Protein AF-A0A2I1RGC9-F1 (afdb_monomer)

Structure (mmCIF, N/CA/C/O backbone):
data_AF-A0A2I1RGC9-F1
#
_entry.id   AF-A0A2I1RGC9-F1
#
loop_
_atom_site.group_PDB
_atom_site.id
_atom_site.type_symbol
_atom_site.label_atom_id
_atom_site.label_alt_id
_atom_site.label_comp_id
_atom_site.label_asym_id
_atom_site.label_entity_id
_atom_site.label_seq_id
_atom_site.pdbx_PDB_ins_code
_atom_site.Cartn_x
_atom_site.Cartn_y
_atom_site.Cartn_z
_atom_site.occupancy
_atom_site.B_iso_or_equiv
_atom_site.auth_seq_id
_atom_site.auth_comp_id
_atom_site.auth_asym_id
_atom_site.auth_atom_id
_atom_site.pdbx_PDB_model_num
ATOM 1 N N . MET A 1 1 ? 9.771 24.556 -34.863 1.00 38.94 1 MET A N 1
ATOM 2 C CA . MET A 1 1 ? 9.357 24.639 -33.447 1.00 38.94 1 MET A CA 1
ATOM 3 C C . MET A 1 1 ? 10.629 24.680 -32.608 1.00 38.94 1 MET A C 1
ATOM 5 O O . MET A 1 1 ? 11.381 23.718 -32.659 1.00 38.94 1 MET A O 1
ATOM 9 N N . LYS A 1 2 ? 10.958 25.813 -31.969 1.00 32.84 2 LYS A N 1
ATOM 10 C CA . LYS A 1 2 ? 12.115 25.901 -31.059 1.00 32.84 2 LYS A CA 1
ATOM 11 C C . LYS A 1 2 ? 11.656 25.396 -29.694 1.00 32.84 2 LYS A C 1
ATOM 13 O O . LYS A 1 2 ? 10.818 26.039 -29.073 1.00 32.84 2 LYS A O 1
ATOM 18 N N . VAL A 1 3 ? 12.161 24.243 -29.271 1.00 51.31 3 VAL A N 1
ATOM 19 C CA . VAL A 1 3 ? 12.000 23.778 -27.891 1.00 51.31 3 VAL A CA 1
ATOM 20 C C . VAL A 1 3 ? 12.997 24.578 -27.059 1.00 51.31 3 VAL A C 1
ATOM 22 O O . VAL A 1 3 ? 14.202 24.452 -27.255 1.00 51.31 3 VAL A O 1
ATOM 25 N N . VAL A 1 4 ? 12.495 25.473 -26.212 1.00 55.19 4 VAL A N 1
ATOM 26 C CA . VAL A 1 4 ? 13.313 26.169 -25.216 1.00 55.19 4 VAL A CA 1
ATOM 27 C C . VAL A 1 4 ? 13.330 25.269 -23.988 1.00 55.19 4 VAL A C 1
ATOM 29 O O . VAL A 1 4 ? 12.310 25.124 -23.320 1.00 55.19 4 VAL A O 1
ATOM 32 N N . ILE A 1 5 ? 14.460 24.613 -23.740 1.00 65.12 5 ILE A N 1
ATOM 33 C CA . ILE A 1 5 ? 14.703 23.901 -22.485 1.00 65.12 5 ILE A CA 1
ATOM 34 C C . ILE A 1 5 ? 15.125 24.974 -21.484 1.00 65.12 5 ILE A C 1
ATOM 36 O O . ILE A 1 5 ? 16.018 25.763 -21.780 1.00 65.12 5 ILE A O 1
ATOM 40 N N . SER A 1 6 ? 14.426 25.081 -20.355 1.00 78.25 6 SER A N 1
ATOM 41 C CA . SER A 1 6 ? 14.826 26.017 -19.307 1.00 78.25 6 SER A CA 1
ATOM 42 C C . SER A 1 6 ? 16.084 25.503 -18.605 1.00 78.25 6 SER A C 1
ATOM 44 O O . SER A 1 6 ? 16.235 24.294 -18.424 1.00 78.25 6 SER A O 1
ATOM 46 N N . ASP A 1 7 ? 16.947 26.412 -18.150 1.00 78.50 7 ASP A N 1
ATOM 47 C CA . ASP A 1 7 ? 18.198 26.070 -17.451 1.00 78.50 7 ASP A CA 1
ATOM 48 C C . ASP A 1 7 ? 17.965 25.116 -16.258 1.00 78.50 7 ASP A C 1
ATOM 50 O O . ASP A 1 7 ? 18.783 24.249 -15.953 1.00 78.50 7 ASP A O 1
ATOM 54 N N . GLY A 1 8 ? 16.801 25.218 -15.604 1.00 80.62 8 GLY A N 1
ATOM 55 C CA . GLY A 1 8 ? 16.402 24.318 -14.518 1.00 80.62 8 GLY A CA 1
ATOM 56 C C . GLY A 1 8 ? 16.089 22.884 -14.965 1.00 80.62 8 GLY A C 1
ATOM 57 O O . GLY A 1 8 ? 16.377 21.942 -14.228 1.00 80.62 8 GLY A O 1
ATOM 58 N N . ILE A 1 9 ? 15.533 22.695 -16.167 1.00 84.12 9 ILE A N 1
ATOM 59 C CA . ILE A 1 9 ? 15.276 21.359 -16.732 1.00 84.12 9 ILE A CA 1
ATOM 60 C C . ILE A 1 9 ? 16.594 20.701 -17.137 1.00 84.12 9 ILE A C 1
ATOM 62 O O . ILE A 1 9 ? 16.771 19.507 -16.903 1.00 84.12 9 ILE A O 1
ATOM 66 N N . GLU A 1 10 ? 17.535 21.467 -17.693 1.00 86.44 10 GLU A N 1
ATOM 67 C CA . GLU A 1 10 ? 18.863 20.950 -18.032 1.00 86.44 10 GLU A CA 1
ATOM 68 C C . GLU A 1 10 ? 19.612 20.478 -16.780 1.00 86.44 10 GLU A C 1
ATOM 70 O O . GLU A 1 10 ? 20.149 19.370 -16.765 1.00 86.44 10 GLU A O 1
ATOM 75 N N . TYR A 1 11 ? 19.561 21.251 -15.690 1.00 88.50 11 TYR A N 1
ATOM 76 C CA . TYR A 1 11 ? 20.141 20.833 -14.413 1.00 88.50 11 TYR A CA 1
ATOM 77 C C . TYR A 1 11 ? 19.521 19.532 -13.886 1.00 88.50 11 TYR A C 1
ATOM 79 O O . TYR A 1 11 ? 20.246 18.609 -13.517 1.00 88.50 11 TYR A O 1
ATOM 87 N N . ALA A 1 12 ? 18.188 19.425 -13.885 1.00 88.31 12 ALA A N 1
ATOM 88 C CA . ALA A 1 12 ? 17.502 18.206 -13.460 1.00 88.31 12 ALA A CA 1
ATOM 89 C C . ALA A 1 12 ? 17.874 17.004 -14.346 1.00 88.31 12 ALA A C 1
ATOM 91 O O . ALA A 1 12 ? 18.121 15.914 -13.831 1.00 88.31 12 ALA A O 1
ATOM 92 N N . TYR A 1 13 ? 17.971 17.205 -15.663 1.00 90.12 13 TYR A N 1
ATOM 93 C CA . TYR A 1 13 ? 18.360 16.160 -16.606 1.00 90.12 13 TYR A CA 1
ATOM 94 C C . TYR A 1 13 ? 19.783 15.653 -16.360 1.00 90.12 13 TYR A C 1
ATOM 96 O O . TYR A 1 13 ? 20.006 14.445 -16.292 1.00 90.12 13 TYR A O 1
ATOM 104 N N . LEU A 1 14 ? 20.738 16.567 -16.175 1.00 91.31 14 LEU A N 1
ATOM 105 C CA . LEU A 1 14 ? 22.131 16.222 -15.886 1.00 91.31 14 LEU A CA 1
ATOM 106 C C . LEU A 1 14 ? 22.297 15.572 -14.507 1.00 91.31 14 LEU A C 1
ATOM 108 O O . LEU A 1 14 ? 23.147 14.700 -14.347 1.00 91.31 14 LEU A O 1
ATOM 112 N N . TYR A 1 15 ? 21.489 15.978 -13.525 1.00 93.06 15 TYR A N 1
ATOM 113 C CA . TYR A 1 15 ? 21.541 15.440 -12.168 1.00 93.06 15 TYR A CA 1
ATOM 114 C C . TYR A 1 15 ? 20.956 14.026 -12.070 1.00 93.06 15 TYR A C 1
ATOM 116 O O . TYR A 1 15 ? 21.609 13.124 -11.548 1.00 93.06 15 TYR A O 1
ATOM 124 N N . PHE A 1 16 ? 19.733 13.821 -12.568 1.00 94.00 16 PHE A N 1
ATOM 125 C CA . PHE A 1 16 ? 19.041 12.532 -12.466 1.00 94.00 16 PHE A CA 1
ATOM 126 C C . PHE A 1 16 ? 19.432 11.538 -13.572 1.00 94.00 16 PHE A C 1
ATOM 128 O O . PHE A 1 16 ? 19.304 10.328 -13.384 1.00 94.00 16 PHE A O 1
ATOM 135 N N . GLY A 1 17 ? 19.934 12.035 -14.705 1.00 93.75 17 GLY A N 1
ATOM 136 C CA . GLY A 1 17 ? 20.400 11.234 -15.833 1.00 93.75 17 GLY A CA 1
ATOM 137 C C . GLY A 1 17 ? 19.293 10.775 -16.788 1.00 93.75 17 GLY A C 1
ATOM 138 O O . GLY A 1 17 ? 18.130 10.622 -16.423 1.00 93.75 17 GLY A O 1
ATOM 139 N N . GLU A 1 18 ? 19.681 10.503 -18.038 1.00 92.94 18 GLU A N 1
ATOM 140 C CA . GLU A 1 18 ? 18.777 10.187 -19.157 1.00 92.94 18 GLU A CA 1
ATOM 141 C C . GLU A 1 18 ? 17.848 8.993 -18.897 1.00 92.94 18 GLU A C 1
ATOM 143 O O . GLU A 1 18 ? 16.675 9.020 -19.271 1.00 92.94 18 GLU A O 1
ATOM 148 N N . THR A 1 19 ? 18.359 7.942 -18.250 1.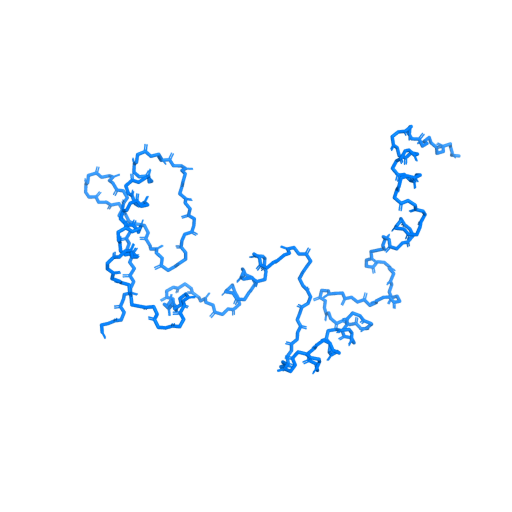00 94.81 19 THR A N 1
ATOM 149 C CA . THR A 1 19 ? 17.613 6.696 -18.033 1.00 94.81 19 THR A CA 1
ATOM 150 C C . THR A 1 19 ? 16.339 6.918 -17.222 1.00 94.81 19 THR A C 1
ATOM 152 O O . THR A 1 19 ? 15.323 6.308 -17.546 1.00 94.81 19 THR A O 1
ATOM 155 N N . LEU A 1 20 ? 16.363 7.803 -16.216 1.00 93.44 20 LEU A N 1
ATOM 156 C CA . LEU A 1 20 ? 15.181 8.091 -15.400 1.00 93.44 20 LEU A CA 1
ATOM 157 C C . LEU A 1 20 ? 14.057 8.678 -16.261 1.00 93.44 20 LEU A C 1
ATOM 159 O O . LEU A 1 20 ? 12.940 8.177 -16.242 1.00 93.44 20 LEU A O 1
ATOM 163 N N . PHE A 1 21 ? 14.375 9.691 -17.069 1.00 91.38 21 PHE A N 1
ATOM 164 C CA . PHE A 1 21 ? 13.390 10.359 -17.922 1.00 91.38 21 PHE A CA 1
ATOM 165 C C . PHE A 1 21 ? 12.888 9.462 -19.054 1.00 91.38 21 PHE A C 1
ATOM 167 O O .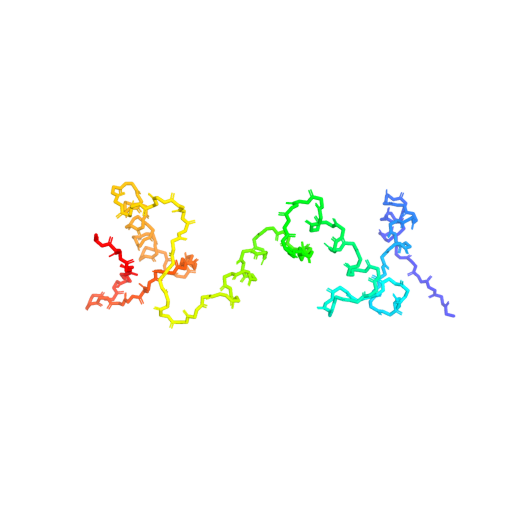 PHE A 1 21 ? 11.737 9.575 -19.458 1.00 91.38 21 PHE A O 1
ATOM 174 N N . ARG A 1 22 ? 13.724 8.551 -19.570 1.00 91.12 22 ARG A N 1
ATOM 175 C CA . ARG A 1 22 ? 13.281 7.558 -20.564 1.00 91.12 22 ARG A CA 1
ATOM 176 C C . ARG A 1 22 ? 12.368 6.483 -19.978 1.00 91.12 22 ARG A C 1
ATOM 178 O O . ARG A 1 22 ? 11.584 5.906 -20.726 1.00 91.12 22 ARG A O 1
ATOM 185 N N . ALA A 1 23 ? 12.518 6.178 -18.692 1.00 92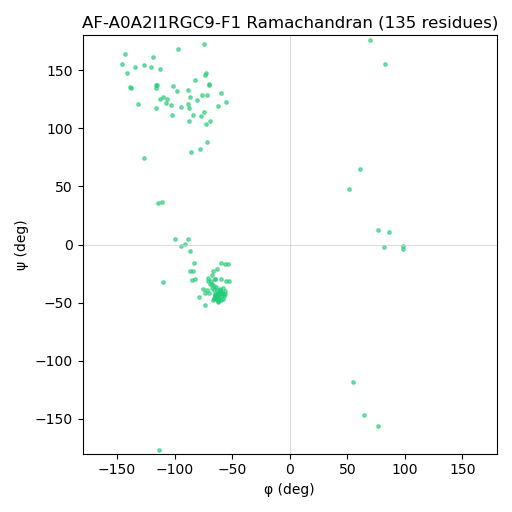.25 23 ALA A N 1
ATOM 186 C CA . ALA A 1 23 ? 11.693 5.204 -17.988 1.00 92.25 23 ALA A CA 1
ATOM 187 C C . ALA A 1 23 ? 10.363 5.796 -17.492 1.00 92.25 23 ALA A C 1
ATOM 189 O O . ALA A 1 23 ? 9.455 5.033 -17.170 1.00 92.25 23 ALA A O 1
ATOM 190 N N . ASP A 1 24 ? 10.239 7.126 -17.450 1.00 92.25 24 ASP A N 1
ATOM 191 C CA . ASP A 1 24 ? 8.996 7.822 -17.117 1.00 92.25 24 ASP A CA 1
ATOM 192 C C . ASP A 1 24 ? 7.989 7.695 -18.270 1.00 92.25 24 ASP A C 1
ATOM 194 O O . ASP A 1 24 ? 7.962 8.480 -19.220 1.00 92.25 24 ASP A O 1
ATOM 198 N N . SER A 1 25 ? 7.209 6.619 -18.214 1.00 89.69 25 SER A N 1
ATOM 199 C CA . SER A 1 25 ? 6.223 6.245 -19.221 1.00 89.69 25 SER A CA 1
ATOM 200 C C . SER A 1 25 ? 4.831 6.170 -18.605 1.00 89.69 25 SER A C 1
ATOM 202 O O . SER A 1 25 ? 4.666 5.899 -17.415 1.00 89.69 25 SER A O 1
ATOM 204 N N . CYS A 1 26 ? 3.810 6.404 -19.425 1.00 90.75 26 CYS A N 1
ATOM 205 C CA . CYS A 1 26 ? 2.412 6.386 -19.008 1.00 90.75 26 CYS A CA 1
ATOM 206 C C . CYS A 1 26 ? 1.641 5.230 -19.658 1.00 90.75 26 CYS A C 1
ATOM 208 O O . CYS A 1 26 ? 2.183 4.440 -20.429 1.00 90.75 26 CYS A O 1
ATOM 210 N N . ASN A 1 27 ? 0.339 5.171 -19.388 1.00 87.50 27 ASN A N 1
ATOM 211 C CA . ASN A 1 27 ? -0.597 4.192 -19.948 1.00 87.50 27 ASN A CA 1
ATOM 212 C C . ASN A 1 27 ? -0.603 4.109 -21.490 1.00 87.50 27 ASN A C 1
ATOM 214 O O . ASN A 1 27 ? -1.106 3.137 -22.044 1.00 87.50 27 ASN A O 1
ATOM 218 N N . ALA A 1 28 ? -0.066 5.111 -22.197 1.00 90.12 28 ALA A N 1
ATOM 219 C CA . ALA A 1 28 ? 0.085 5.060 -23.650 1.00 90.12 28 ALA A CA 1
ATOM 220 C C . ALA A 1 28 ? 1.103 3.999 -24.117 1.00 90.12 28 ALA A C 1
ATOM 222 O O . ALA A 1 28 ? 1.022 3.542 -25.260 1.00 90.12 28 ALA A O 1
ATOM 223 N N . ASP A 1 29 ? 2.044 3.581 -23.264 1.00 90.44 29 ASP A N 1
ATOM 224 C CA . ASP A 1 29 ? 2.961 2.484 -23.575 1.00 90.44 29 ASP A CA 1
ATOM 225 C C . ASP A 1 29 ? 2.346 1.128 -23.218 1.00 90.44 29 ASP A C 1
ATOM 227 O O . ASP A 1 29 ? 2.665 0.495 -22.212 1.00 90.44 29 ASP A O 1
ATOM 231 N N . VAL A 1 30 ? 1.483 0.655 -24.114 1.00 90.62 30 VAL A N 1
ATOM 232 C CA . VAL A 1 30 ? 0.761 -0.621 -23.987 1.00 90.62 30 VAL A CA 1
ATOM 233 C C . VAL A 1 30 ? 1.672 -1.840 -23.809 1.00 90.62 30 VAL A C 1
ATOM 235 O O . VAL A 1 30 ? 1.210 -2.892 -23.373 1.00 90.62 30 VAL A O 1
ATOM 238 N N . ARG A 1 31 ? 2.972 -1.729 -24.122 1.00 91.81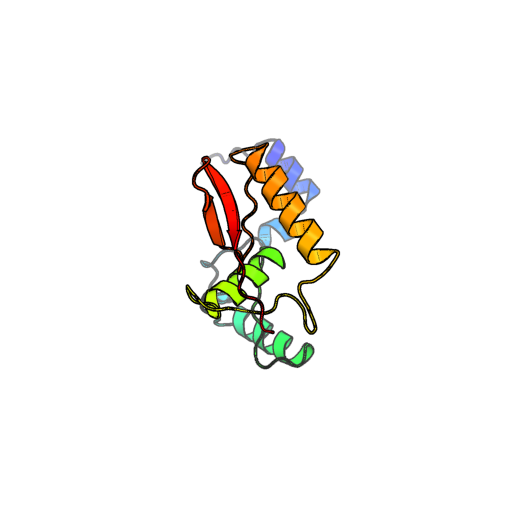 31 ARG A N 1
ATOM 239 C CA . ARG A 1 31 ? 3.933 -2.829 -23.945 1.00 91.81 31 ARG A CA 1
ATOM 240 C C . ARG A 1 31 ? 4.174 -3.146 -22.473 1.00 91.81 31 ARG A C 1
ATOM 242 O O . ARG A 1 31 ? 4.543 -4.275 -22.172 1.00 91.81 31 ARG A O 1
ATOM 249 N N . LEU A 1 32 ? 3.985 -2.173 -21.580 1.00 91.81 32 LEU A N 1
ATOM 250 C CA . LEU A 1 32 ? 4.131 -2.343 -20.131 1.00 91.81 32 LEU A CA 1
ATOM 251 C C . LEU A 1 32 ? 2.842 -2.846 -19.459 1.00 91.81 32 LEU A C 1
ATOM 253 O O . LEU A 1 32 ? 2.864 -3.203 -18.281 1.00 91.81 32 LEU A O 1
ATOM 257 N N . GLY A 1 33 ? 1.748 -2.951 -20.217 1.00 91.81 33 GLY A N 1
ATOM 258 C CA . GLY A 1 33 ? 0.440 -3.343 -19.705 1.00 91.81 33 GLY A CA 1
ATOM 259 C C . GLY A 1 33 ? -0.256 -2.206 -18.960 1.00 91.81 33 GLY A C 1
ATOM 260 O O . GLY A 1 33 ? 0.028 -1.031 -19.190 1.00 91.81 33 GLY A O 1
ATOM 261 N N . ASP A 1 34 ? -1.174 -2.567 -18.066 1.00 92.50 34 ASP A N 1
ATOM 262 C CA . ASP A 1 34 ? -1.976 -1.606 -17.308 1.00 92.50 34 ASP A CA 1
ATOM 263 C C . ASP A 1 34 ? -1.973 -1.961 -15.815 1.00 92.50 34 ASP A C 1
ATOM 265 O O . ASP A 1 34 ? -2.377 -3.052 -15.402 1.00 92.50 34 ASP A O 1
ATOM 269 N N . LEU A 1 35 ? -1.490 -1.024 -14.994 1.00 92.38 35 LEU A N 1
ATOM 270 C CA . LEU A 1 35 ? -1.402 -1.176 -13.541 1.00 92.38 35 LEU A CA 1
ATOM 271 C C . LEU A 1 35 ? -2.770 -1.133 -12.851 1.00 92.38 35 LEU A C 1
ATOM 273 O O . LEU A 1 35 ? -2.924 -1.779 -11.813 1.00 92.38 35 LEU A O 1
ATOM 277 N N . LEU A 1 36 ? -3.733 -0.378 -13.393 1.00 93.94 36 LEU A N 1
ATOM 278 C CA . LEU A 1 36 ? -5.041 -0.135 -12.780 1.00 93.94 36 LEU A CA 1
ATOM 279 C C . LEU A 1 36 ? -5.985 -1.316 -12.973 1.00 93.94 36 LEU A C 1
ATOM 281 O O . LEU A 1 36 ? -6.643 -1.718 -12.019 1.00 93.94 36 LEU A O 1
ATOM 285 N N . ILE A 1 37 ? -6.046 -1.865 -14.188 1.00 94.06 37 ILE A N 1
ATOM 286 C CA . ILE A 1 37 ? -6.893 -3.035 -14.485 1.00 94.06 37 ILE A CA 1
ATOM 287 C C . ILE A 1 37 ? -6.140 -4.365 -14.377 1.00 94.06 37 ILE A C 1
ATOM 289 O O . ILE A 1 37 ? -6.746 -5.422 -14.518 1.00 94.06 37 ILE A O 1
ATOM 293 N N . HIS A 1 38 ? -4.844 -4.308 -14.061 1.00 94.19 38 HIS A N 1
ATOM 294 C CA . HIS A 1 38 ? -3.979 -5.462 -13.830 1.00 94.19 38 HIS A CA 1
ATOM 295 C C . HIS A 1 38 ? -3.870 -6.366 -15.067 1.00 94.19 38 HIS A C 1
ATOM 297 O O . HIS A 1 38 ? -4.260 -7.534 -15.044 1.00 94.19 38 HIS A O 1
ATOM 303 N N . GLU A 1 39 ? -3.279 -5.837 -16.140 1.00 94.38 39 GLU A N 1
ATOM 304 C CA . GLU A 1 39 ? -3.041 -6.573 -17.387 1.00 94.38 39 GLU A CA 1
ATOM 305 C C . GLU A 1 39 ? -1.575 -6.519 -17.838 1.00 94.38 39 GLU A C 1
ATOM 307 O O . GLU A 1 39 ? -0.834 -5.582 -17.531 1.00 94.38 39 GLU A O 1
ATOM 312 N N . GLY A 1 40 ? -1.155 -7.533 -18.600 1.00 94.81 40 GLY A N 1
ATOM 313 C CA . GLY A 1 40 ? 0.185 -7.610 -19.184 1.00 94.81 40 GLY A CA 1
ATOM 314 C C . GLY A 1 40 ? 1.307 -7.726 -18.139 1.00 94.81 40 GLY A C 1
ATOM 315 O O . GLY A 1 40 ? 1.099 -8.322 -17.076 1.00 94.81 40 GLY A O 1
ATOM 316 N N . PRO A 1 41 ? 2.497 -7.156 -18.410 1.00 96.38 41 PRO A N 1
ATOM 317 C CA . PRO A 1 41 ? 3.647 -7.233 -17.504 1.00 96.38 41 PRO A CA 1
ATOM 318 C C . PRO A 1 41 ? 3.375 -6.723 -16.083 1.00 96.38 41 PRO A C 1
ATOM 320 O O . PRO A 1 41 ? 3.936 -7.251 -15.121 1.00 96.38 41 PRO A O 1
ATOM 323 N N . ALA A 1 42 ? 2.487 -5.735 -15.927 1.00 93.00 42 ALA A N 1
ATOM 324 C CA . ALA A 1 42 ? 2.064 -5.239 -14.620 1.00 93.00 42 ALA A CA 1
ATOM 325 C C . ALA A 1 42 ? 1.422 -6.341 -13.754 1.00 93.00 42 ALA A C 1
ATOM 327 O O . ALA A 1 42 ? 1.760 -6.479 -12.574 1.00 93.00 42 ALA A O 1
ATOM 328 N N . PHE A 1 43 ? 0.546 -7.164 -14.340 1.00 95.62 43 PHE A N 1
ATOM 329 C CA . PHE A 1 43 ? -0.075 -8.299 -13.652 1.00 95.62 43 PHE A CA 1
ATOM 330 C C . PHE A 1 43 ? 0.918 -9.424 -13.373 1.00 95.62 43 PHE A C 1
ATOM 332 O O . PHE A 1 43 ? 0.921 -9.991 -12.281 1.00 95.62 43 PHE A O 1
ATOM 339 N N . GLU A 1 44 ? 1.790 -9.740 -14.332 1.00 97.38 44 GLU A N 1
ATOM 340 C CA . GLU A 1 44 ? 2.807 -10.782 -14.155 1.00 97.38 44 GLU A CA 1
ATOM 341 C C . GLU A 1 44 ? 3.740 -10.465 -12.979 1.00 97.38 44 GLU A C 1
ATOM 343 O O . GLU A 1 44 ? 4.044 -11.349 -12.173 1.00 97.38 44 GLU A O 1
ATOM 348 N N . ALA A 1 45 ? 4.131 -9.196 -12.829 1.00 97.12 45 ALA A N 1
ATOM 349 C CA . ALA A 1 45 ? 4.935 -8.735 -11.703 1.00 97.12 45 ALA A CA 1
ATOM 350 C C . ALA A 1 45 ? 4.197 -8.885 -10.360 1.00 97.12 45 ALA A C 1
ATOM 352 O O . ALA A 1 45 ? 4.779 -9.369 -9.386 1.00 97.12 45 ALA A O 1
ATOM 353 N N . GLN A 1 46 ? 2.909 -8.535 -10.307 1.00 97.12 46 GLN A N 1
ATOM 354 C CA . GLN A 1 46 ? 2.066 -8.729 -9.122 1.00 97.12 46 GLN A CA 1
ATOM 355 C C . GLN A 1 46 ? 1.890 -10.215 -8.771 1.00 97.12 46 GLN A C 1
ATOM 357 O O . GLN A 1 46 ? 2.040 -10.603 -7.611 1.00 97.12 46 GLN A O 1
ATOM 362 N N . ALA A 1 47 ? 1.639 -11.069 -9.766 1.00 97.56 47 ALA A N 1
ATOM 363 C CA . ALA A 1 47 ? 1.505 -12.513 -9.587 1.00 97.56 47 ALA A CA 1
ATOM 364 C C . ALA A 1 47 ? 2.824 -13.163 -9.138 1.00 97.56 47 ALA A C 1
ATOM 366 O O . ALA A 1 47 ? 2.822 -14.103 -8.340 1.00 97.56 47 ALA A O 1
ATOM 367 N N . HIS A 1 48 ? 3.962 -12.665 -9.626 1.00 98.12 48 HIS A N 1
ATOM 368 C CA . HIS A 1 48 ? 5.273 -13.081 -9.143 1.00 98.12 48 HIS A CA 1
ATOM 369 C C . HIS A 1 48 ? 5.487 -12.667 -7.682 1.00 98.12 48 HIS A C 1
ATOM 371 O O . HIS A 1 48 ? 5.874 -13.506 -6.869 1.00 98.12 48 HIS A O 1
ATOM 377 N N . ALA A 1 49 ? 5.177 -11.417 -7.326 1.00 97.44 49 ALA A N 1
ATOM 378 C CA . ALA A 1 49 ? 5.278 -10.937 -5.950 1.00 97.44 49 ALA A CA 1
ATOM 379 C C . ALA A 1 49 ? 4.404 -11.762 -4.989 1.00 97.44 49 ALA A C 1
ATOM 381 O O . ALA A 1 49 ? 4.886 -12.166 -3.934 1.00 97.44 49 ALA A O 1
ATOM 382 N N . ALA A 1 50 ? 3.177 -12.110 -5.387 1.00 98.06 50 ALA A N 1
ATOM 383 C CA . ALA A 1 50 ? 2.292 -12.968 -4.598 1.00 98.06 50 ALA A CA 1
ATOM 384 C C . ALA A 1 50 ? 2.937 -14.327 -4.270 1.00 98.06 50 ALA A C 1
ATOM 386 O O . ALA A 1 50 ? 2.904 -14.770 -3.124 1.00 98.06 50 ALA A O 1
ATOM 387 N N . LYS A 1 51 ? 3.620 -14.949 -5.243 1.00 97.88 51 LYS A N 1
ATOM 388 C CA . LYS A 1 51 ? 4.370 -16.198 -5.022 1.00 97.88 51 LYS A CA 1
ATOM 389 C C . LYS A 1 51 ? 5.545 -16.009 -4.062 1.00 97.88 51 LYS A C 1
ATOM 391 O O . LYS A 1 51 ? 5.750 -16.847 -3.192 1.00 97.88 51 LYS A O 1
ATOM 396 N N . VAL A 1 52 ? 6.311 -14.928 -4.216 1.00 98.25 52 VAL A N 1
ATOM 397 C CA . VAL A 1 52 ? 7.486 -14.636 -3.373 1.00 98.25 52 VAL A CA 1
ATOM 398 C C . VAL A 1 52 ? 7.084 -14.385 -1.920 1.00 98.25 52 VAL A C 1
ATOM 400 O O . VAL A 1 52 ? 7.724 -14.904 -1.010 1.00 98.25 52 VAL A O 1
ATOM 403 N N . PHE A 1 53 ? 6.016 -13.619 -1.702 1.00 96.50 53 PHE A N 1
ATOM 404 C CA . PHE A 1 53 ? 5.526 -13.268 -0.367 1.00 96.50 53 PHE A CA 1
ATOM 405 C C . PHE A 1 53 ? 4.525 -14.278 0.208 1.00 96.50 53 PHE A C 1
ATOM 407 O O . PHE A 1 53 ? 4.005 -14.053 1.298 1.00 96.50 53 PHE A O 1
ATOM 414 N N . ASN 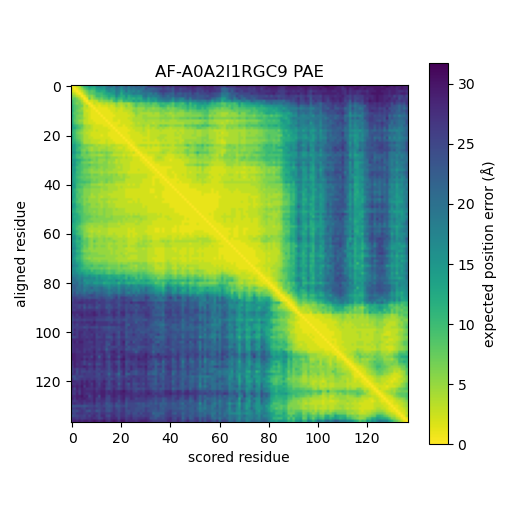A 1 54 ? 4.278 -15.392 -0.491 1.00 97.19 54 ASN A N 1
ATOM 415 C CA . ASN A 1 54 ? 3.326 -16.430 -0.093 1.00 97.19 54 ASN A CA 1
ATOM 416 C C . ASN A 1 54 ? 1.927 -15.863 0.234 1.00 97.19 54 ASN A C 1
ATOM 418 O O . ASN A 1 54 ? 1.339 -16.167 1.272 1.00 97.19 54 ASN A O 1
ATOM 422 N N . ALA A 1 55 ? 1.418 -15.013 -0.655 1.00 96.44 55 ALA A N 1
ATOM 423 C CA . ALA A 1 55 ? 0.085 -14.428 -0.585 1.00 96.44 55 ALA A CA 1
ATOM 424 C C . ALA A 1 55 ? -0.788 -14.949 -1.734 1.00 96.44 55 ALA A C 1
ATOM 426 O O . ALA A 1 55 ? -0.287 -15.220 -2.825 1.00 96.44 55 ALA A O 1
ATOM 427 N N . ASP A 1 56 ? -2.106 -15.020 -1.528 1.00 97.44 56 ASP A N 1
ATOM 428 C CA . ASP A 1 56 ? -3.041 -15.395 -2.599 1.00 97.44 56 ASP A CA 1
ATOM 429 C C . ASP A 1 56 ? -3.048 -14.365 -3.740 1.00 97.44 56 ASP A C 1
ATOM 431 O O . ASP A 1 56 ? -3.162 -14.712 -4.917 1.00 97.44 56 ASP A O 1
ATOM 435 N N . LYS A 1 57 ? -2.921 -13.078 -3.393 1.00 95.31 57 LYS A N 1
ATOM 436 C CA . LYS A 1 57 ? -2.822 -11.950 -4.327 1.00 95.31 57 LYS A CA 1
ATOM 437 C C . LYS A 1 57 ? -1.897 -10.874 -3.768 1.00 95.31 57 LYS A C 1
ATOM 439 O O . LYS A 1 57 ? -1.732 -10.738 -2.559 1.00 95.31 57 LYS A O 1
ATOM 444 N N . THR A 1 58 ? -1.316 -10.069 -4.650 1.00 96.62 58 THR A N 1
ATOM 445 C CA . THR A 1 58 ? -0.526 -8.887 -4.285 1.00 96.62 58 THR A CA 1
ATOM 446 C C . THR A 1 58 ? -0.886 -7.743 -5.218 1.00 96.62 58 THR A C 1
ATOM 448 O O . THR A 1 58 ? -0.955 -7.939 -6.424 1.00 96.62 58 THR A O 1
ATOM 451 N N . TYR A 1 59 ? -1.096 -6.554 -4.657 1.00 96.50 59 TYR A N 1
ATOM 452 C CA . TYR A 1 59 ? -1.389 -5.333 -5.406 1.00 96.50 59 TYR A CA 1
ATOM 453 C C . TYR A 1 59 ? -0.262 -4.326 -5.190 1.00 96.50 59 TYR A C 1
ATOM 455 O O . TYR A 1 59 ? 0.214 -4.150 -4.067 1.00 96.50 59 TYR A O 1
ATOM 463 N N . PHE A 1 60 ? 0.168 -3.659 -6.258 1.00 96.75 60 PHE A N 1
ATOM 464 C CA . PHE A 1 60 ? 1.190 -2.617 -6.169 1.00 96.75 60 PHE A CA 1
ATOM 465 C C . PHE A 1 60 ? 0.548 -1.259 -5.896 1.00 96.75 60 PHE A C 1
ATOM 467 O O . PHE A 1 60 ? -0.259 -0.774 -6.684 1.00 96.75 60 PHE A O 1
ATOM 474 N N . VAL A 1 61 ? 0.936 -0.639 -4.781 1.00 95.31 61 VAL A N 1
ATOM 475 C CA . VAL A 1 61 ? 0.471 0.689 -4.366 1.00 95.31 61 VAL A CA 1
ATOM 476 C C . VAL A 1 61 ? 1.665 1.634 -4.350 1.00 95.31 61 VAL A C 1
ATOM 478 O O . VAL A 1 61 ? 2.610 1.443 -3.590 1.00 95.31 61 VAL A O 1
ATOM 481 N N . LEU A 1 62 ? 1.619 2.666 -5.192 1.00 95.06 62 LEU A N 1
ATOM 482 C CA . LEU A 1 62 ? 2.750 3.575 -5.420 1.00 95.06 62 LEU A CA 1
ATOM 483 C C . LEU A 1 62 ? 2.759 4.800 -4.491 1.00 95.06 62 LEU A C 1
ATOM 485 O O . LEU A 1 62 ? 3.655 5.629 -4.577 1.00 95.06 62 LEU A O 1
ATOM 489 N N . ASN A 1 63 ? 1.779 4.912 -3.588 1.00 94.69 63 ASN A N 1
ATOM 490 C CA . ASN A 1 63 ? 1.627 6.047 -2.670 1.00 94.69 63 ASN A CA 1
ATOM 491 C C . ASN A 1 63 ? 1.813 5.644 -1.194 1.00 94.69 63 ASN A C 1
ATOM 493 O O . ASN A 1 63 ? 1.115 6.128 -0.297 1.00 94.69 63 ASN A O 1
ATOM 497 N N . GLY A 1 64 ? 2.728 4.699 -0.961 1.00 91.19 64 GLY A N 1
ATOM 498 C CA . GLY A 1 64 ? 3.101 4.209 0.364 1.00 91.19 64 GLY A CA 1
ATOM 499 C C . GLY A 1 64 ? 2.028 3.373 1.072 1.00 91.19 64 GLY A C 1
ATOM 500 O O . GLY A 1 64 ? 0.895 3.216 0.612 1.00 91.19 64 GLY A O 1
ATOM 501 N N . THR A 1 65 ? 2.394 2.853 2.244 1.00 88.19 65 THR A N 1
ATOM 502 C CA . THR A 1 65 ? 1.545 1.972 3.064 1.00 88.19 65 THR A CA 1
ATOM 503 C C . THR A 1 65 ? 0.296 2.670 3.599 1.00 88.19 65 THR A C 1
ATOM 505 O O . THR A 1 65 ? -0.747 2.035 3.723 1.00 88.19 65 THR A O 1
ATOM 508 N N . SER A 1 66 ? 0.347 3.985 3.837 1.00 88.25 66 SER A N 1
ATOM 509 C CA . SER A 1 66 ? -0.823 4.775 4.244 1.00 88.25 66 SER A CA 1
ATOM 510 C C . SER A 1 66 ? -1.964 4.692 3.228 1.00 88.25 66 SER A C 1
ATOM 512 O O . SER A 1 66 ? -3.131 4.631 3.611 1.00 88.25 66 SER A O 1
ATOM 514 N N . SER A 1 67 ? -1.641 4.670 1.932 1.00 89.69 67 SER A N 1
ATOM 515 C CA . SER A 1 67 ? -2.643 4.494 0.876 1.00 89.69 67 SER A CA 1
ATOM 516 C C . SER A 1 67 ? -3.112 3.045 0.794 1.00 89.69 67 SER A C 1
ATOM 518 O O . SER A 1 67 ? -4.307 2.810 0.635 1.00 89.69 67 SER A O 1
ATOM 520 N N . SER A 1 68 ? -2.209 2.077 0.983 1.00 91.12 68 SER A N 1
ATOM 521 C CA . SER A 1 68 ? -2.568 0.655 1.039 1.00 91.12 68 SER A CA 1
ATOM 522 C C . SER A 1 68 ? -3.587 0.362 2.141 1.00 91.12 68 SER A C 1
ATOM 524 O O . SER A 1 68 ? -4.564 -0.337 1.890 1.00 91.12 68 SER A O 1
ATOM 526 N N . ASN A 1 69 ? -3.416 0.951 3.330 1.00 87.31 69 ASN A N 1
ATOM 527 C CA . ASN A 1 69 ? -4.360 0.798 4.440 1.00 87.31 69 ASN A CA 1
ATOM 528 C C . ASN A 1 69 ? -5.740 1.368 4.093 1.00 87.31 69 ASN A C 1
ATOM 530 O O . ASN A 1 69 ? -6.750 0.721 4.351 1.00 87.31 69 ASN A O 1
ATOM 534 N N . LYS A 1 70 ? -5.791 2.545 3.454 1.00 87.94 70 LYS A N 1
ATOM 535 C CA . LYS A 1 70 ? -7.054 3.148 2.996 1.00 87.94 70 LYS A CA 1
ATOM 536 C C . LYS A 1 70 ? -7.764 2.277 1.961 1.00 87.94 70 LYS A C 1
ATOM 538 O O . LYS A 1 70 ? -8.973 2.113 2.055 1.00 87.94 70 LYS A O 1
ATOM 543 N N . ILE A 1 71 ? -7.022 1.702 1.011 1.00 91.00 71 ILE A N 1
ATOM 544 C CA . ILE A 1 71 ? -7.572 0.776 0.008 1.00 91.00 71 ILE A CA 1
ATOM 545 C C . ILE A 1 71 ? -8.143 -0.472 0.691 1.00 91.00 71 ILE A C 1
ATOM 547 O O . ILE A 1 71 ? -9.275 -0.852 0.412 1.00 91.00 71 ILE A O 1
ATOM 551 N N . ALA A 1 72 ? -7.384 -1.092 1.600 1.00 89.19 72 ALA A N 1
ATOM 552 C CA . ALA A 1 72 ? -7.810 -2.309 2.286 1.00 89.19 72 ALA A CA 1
ATOM 553 C C . ALA A 1 72 ? -9.059 -2.078 3.152 1.00 89.19 72 ALA A C 1
ATOM 555 O O . ALA A 1 72 ? -10.019 -2.837 3.055 1.00 89.19 72 ALA A O 1
ATOM 556 N N . ILE A 1 73 ? -9.071 -1.010 3.955 1.00 85.00 73 ILE A N 1
ATOM 557 C CA . ILE A 1 73 ? -10.206 -0.668 4.824 1.00 85.00 73 ILE A CA 1
ATOM 558 C C . ILE A 1 73 ? -11.419 -0.270 3.983 1.00 85.00 73 ILE A C 1
ATOM 560 O O . ILE A 1 73 ? -12.497 -0.816 4.189 1.00 85.00 73 ILE A O 1
ATOM 564 N N . GLY A 1 74 ? -11.244 0.612 2.994 1.00 84.06 74 GLY A N 1
ATOM 565 C CA . GLY A 1 74 ? -12.336 1.061 2.128 1.00 84.06 74 GLY A CA 1
ATOM 566 C C . GLY A 1 74 ? -12.967 -0.055 1.289 1.00 84.06 74 GLY A C 1
ATOM 567 O O . GLY A 1 74 ? -14.101 0.090 0.845 1.00 84.06 74 GLY A O 1
ATOM 568 N N . ALA A 1 75 ? -12.260 -1.170 1.080 1.00 87.00 75 ALA A N 1
ATOM 569 C CA . ALA A 1 75 ? -12.795 -2.352 0.410 1.00 87.00 75 ALA A CA 1
ATOM 570 C C . ALA A 1 75 ? -13.523 -3.329 1.352 1.00 87.00 75 ALA A C 1
ATOM 572 O O . ALA A 1 75 ? -14.326 -4.129 0.874 1.00 87.00 75 ALA A O 1
ATOM 573 N N . LEU A 1 76 ? -13.225 -3.307 2.656 1.00 83.25 76 LEU A N 1
ATOM 574 C CA . LEU A 1 76 ? -13.693 -4.314 3.616 1.00 83.25 76 LEU A CA 1
ATOM 575 C C . LEU A 1 76 ? -14.731 -3.791 4.615 1.00 83.25 76 LEU A C 1
ATOM 577 O O . LEU A 1 76 ? -15.571 -4.573 5.046 1.00 83.25 76 LEU A O 1
ATOM 581 N N . VAL A 1 77 ? -14.659 -2.517 5.002 1.00 79.00 77 VAL A N 1
ATOM 582 C CA . VAL A 1 77 ? -15.433 -1.943 6.113 1.00 79.00 77 VAL A CA 1
ATOM 583 C C . VAL A 1 77 ? -16.529 -1.033 5.565 1.00 79.00 77 VAL A C 1
ATOM 585 O O . VAL A 1 77 ? -16.247 -0.056 4.868 1.00 79.00 77 VAL A O 1
ATOM 588 N N . ALA A 1 78 ? -17.781 -1.338 5.895 1.00 79.31 78 ALA A N 1
ATOM 589 C CA . ALA A 1 78 ? -18.940 -0.514 5.580 1.00 79.31 78 ALA A CA 1
ATOM 590 C C . ALA A 1 78 ? -19.341 0.390 6.759 1.00 79.31 78 ALA A C 1
ATOM 592 O O . ALA A 1 78 ? -18.885 0.250 7.894 1.00 79.31 78 ALA A O 1
ATOM 593 N N . HIS A 1 79 ? -20.233 1.346 6.494 1.00 70.88 79 HIS A N 1
ATOM 594 C CA . HIS A 1 79 ? -20.750 2.229 7.535 1.00 70.88 79 HIS A CA 1
ATOM 595 C C . HIS A 1 79 ? -21.506 1.430 8.611 1.00 70.88 79 HIS A C 1
ATOM 597 O O . HIS A 1 79 ? -22.540 0.828 8.326 1.00 70.88 79 HIS A O 1
ATOM 603 N N . GLY A 1 80 ? -21.025 1.495 9.855 1.00 60.22 80 GLY A N 1
ATOM 604 C CA . GLY A 1 80 ? -21.592 0.779 11.005 1.00 60.22 80 GLY A CA 1
ATOM 605 C C . GLY A 1 80 ? -20.868 -0.523 11.365 1.00 60.22 80 GLY A C 1
ATOM 606 O O . GLY A 1 80 ? -21.211 -1.127 12.379 1.00 60.22 80 GLY A O 1
ATOM 607 N N . ASP A 1 81 ? -19.862 -0.932 10.588 1.00 62.22 81 ASP A N 1
ATOM 608 C CA . ASP A 1 81 ? -19.005 -2.063 10.943 1.00 62.22 81 ASP A CA 1
ATOM 609 C C . ASP A 1 81 ? -18.037 -1.694 12.078 1.00 62.22 81 ASP A C 1
ATOM 611 O O . ASP A 1 81 ? -17.528 -0.574 12.160 1.00 62.22 81 ASP A O 1
ATOM 615 N N . VAL A 1 82 ? -17.746 -2.669 12.941 1.00 59.56 82 VAL A N 1
ATOM 616 C CA . VAL A 1 82 ? -16.764 -2.558 14.030 1.00 59.56 82 VAL A CA 1
ATOM 617 C C . VAL A 1 82 ? -15.602 -3.492 13.716 1.00 59.56 82 VAL A C 1
ATOM 619 O O . VAL A 1 82 ? -15.809 -4.687 13.505 1.00 59.56 82 VAL A O 1
ATOM 622 N N . TYR A 1 83 ? -14.378 -2.964 13.688 1.00 60.41 83 TYR A N 1
ATOM 623 C CA . TYR A 1 83 ? -13.179 -3.745 13.390 1.00 60.41 83 TYR A CA 1
ATOM 624 C C . TYR A 1 83 ? -12.041 -3.437 14.365 1.00 60.41 83 TYR A C 1
ATOM 626 O O . TYR A 1 83 ? -11.959 -2.363 14.952 1.00 60.41 83 TYR A O 1
ATOM 634 N N . CYS A 1 84 ? -11.169 -4.423 14.555 1.00 59.78 84 CYS A N 1
ATOM 635 C CA . CYS A 1 84 ? -10.048 -4.360 15.484 1.00 59.78 84 CYS A CA 1
ATOM 636 C C . CYS A 1 84 ? -8.814 -3.768 14.782 1.00 59.78 84 CYS A C 1
ATOM 638 O O . CYS A 1 84 ? -8.498 -4.188 13.666 1.00 59.78 84 CYS A O 1
ATOM 640 N N . ILE A 1 85 ? -8.124 -2.806 15.406 1.00 65.88 85 ILE A N 1
ATOM 641 C CA . ILE A 1 85 ? -6.962 -2.126 14.804 1.00 65.88 85 ILE A CA 1
ATOM 642 C C . ILE A 1 85 ? -5.681 -2.942 15.046 1.00 65.88 85 ILE A C 1
ATOM 644 O O . ILE A 1 85 ? -4.795 -2.963 14.188 1.00 65.88 85 ILE A O 1
ATOM 648 N N . VAL A 1 86 ? -5.600 -3.682 16.161 1.00 55.78 86 VAL A N 1
ATOM 649 C CA . VAL A 1 86 ? -4.474 -4.577 16.485 1.00 55.78 86 VAL A CA 1
ATOM 650 C C . VAL A 1 86 ? -4.965 -5.906 17.088 1.00 55.78 86 VAL A C 1
ATOM 652 O O . VAL A 1 86 ? -5.797 -5.892 17.989 1.00 55.78 86 VAL A O 1
ATOM 655 N N . PRO A 1 87 ? -4.444 -7.084 16.684 1.00 44.19 87 PRO A N 1
ATOM 656 C CA . PRO A 1 87 ? -4.806 -8.351 17.325 1.00 44.19 87 PRO A CA 1
ATOM 657 C C . PRO A 1 87 ? -4.549 -8.327 18.843 1.00 44.19 87 PRO A C 1
ATOM 659 O O . PRO A 1 87 ? -3.418 -8.116 19.277 1.00 44.19 87 PRO A O 1
ATOM 662 N N . GLY A 1 88 ? -5.592 -8.571 19.644 1.00 53.97 88 GLY A N 1
ATOM 663 C CA . GLY A 1 88 ? -5.512 -8.551 21.112 1.00 53.97 88 GLY A CA 1
ATOM 664 C C . GLY A 1 88 ? -5.698 -7.172 21.753 1.00 53.97 88 GLY A C 1
ATOM 665 O O . GLY A 1 88 ? -5.449 -7.025 22.948 1.00 53.97 88 GLY A O 1
ATOM 666 N N . GLU A 1 89 ? -6.128 -6.167 20.991 1.00 61.72 89 GLU A N 1
ATOM 667 C CA . GLU A 1 89 ? -6.406 -4.833 21.516 1.00 61.72 89 GLU A CA 1
ATOM 668 C C . GLU A 1 89 ? -7.644 -4.852 22.423 1.00 61.72 89 GLU A C 1
ATOM 670 O O . GLU A 1 89 ? -8.784 -4.954 21.971 1.00 61.72 89 GLU A O 1
ATOM 675 N N . VAL A 1 90 ? -7.407 -4.753 23.729 1.00 58.72 90 VAL A N 1
ATOM 676 C CA . VAL A 1 90 ? -8.427 -4.405 24.719 1.00 58.72 90 VAL A CA 1
ATOM 677 C C . VAL A 1 90 ? -8.327 -2.901 24.925 1.00 58.72 90 VAL A C 1
ATOM 679 O O . VAL A 1 90 ? -7.277 -2.396 25.323 1.00 58.72 90 VAL A O 1
ATOM 682 N N . TRP A 1 91 ? -9.397 -2.177 24.610 1.00 63.44 91 TRP A N 1
ATOM 683 C CA . TRP A 1 91 ? -9.436 -0.723 24.746 1.00 63.44 91 TRP A CA 1
ATOM 684 C C . TRP A 1 91 ? -9.659 -0.367 26.224 1.00 63.44 91 TRP A C 1
ATOM 686 O O . TRP A 1 91 ? -10.787 -0.147 26.656 1.00 63.44 91 TRP A O 1
ATOM 696 N N . ASP A 1 92 ? -8.575 -0.367 27.002 1.00 65.81 92 ASP A N 1
ATOM 697 C CA . ASP A 1 92 ? -8.545 -0.007 28.427 1.00 65.81 92 ASP A CA 1
ATOM 698 C C . ASP A 1 92 ? -7.246 0.755 28.776 1.00 65.81 92 ASP A C 1
ATOM 700 O O . ASP A 1 92 ? -6.276 0.771 28.005 1.00 65.81 92 ASP A O 1
ATOM 704 N N . GLY A 1 93 ? -7.229 1.423 29.930 1.00 76.44 93 GLY A N 1
ATOM 705 C CA . GLY A 1 93 ? -6.077 2.146 30.467 1.00 76.44 93 GLY A CA 1
ATOM 706 C C . GLY A 1 93 ? -5.516 3.187 29.496 1.00 76.44 93 GLY A C 1
ATOM 707 O O . GLY A 1 93 ? -6.210 4.113 29.086 1.00 76.44 93 GLY A O 1
ATOM 708 N N . ALA A 1 94 ? -4.254 3.014 29.096 1.00 73.44 94 ALA A N 1
ATOM 709 C CA . ALA A 1 94 ? -3.517 3.993 28.296 1.00 73.44 94 ALA A CA 1
ATOM 710 C C . ALA A 1 94 ? -4.160 4.308 26.929 1.00 73.44 94 ALA A C 1
ATOM 712 O O . ALA A 1 94 ? -4.012 5.423 26.429 1.00 73.44 94 ALA A O 1
ATOM 713 N N . VAL A 1 95 ? -4.872 3.352 26.320 1.00 69.00 95 VAL A N 1
ATOM 714 C CA . VAL A 1 95 ? -5.564 3.565 25.035 1.00 69.00 95 VAL A CA 1
ATOM 715 C C . VAL A 1 95 ? -6.808 4.433 25.230 1.00 69.00 95 VAL A C 1
ATOM 717 O O . VAL A 1 95 ? -7.036 5.366 24.460 1.00 69.00 95 VAL A O 1
ATOM 720 N N . LEU A 1 96 ? -7.574 4.190 26.300 1.00 74.31 96 LEU A N 1
ATOM 721 C CA . LEU A 1 96 ? -8.698 5.046 26.676 1.00 74.31 96 LEU A CA 1
ATOM 722 C C . LEU A 1 96 ? -8.206 6.458 27.032 1.00 74.31 96 LEU A C 1
ATOM 724 O O . LEU A 1 96 ? -8.768 7.437 26.544 1.00 74.31 96 LEU A O 1
ATOM 728 N N . ASP A 1 97 ? -7.118 6.568 27.800 1.00 78.06 97 ASP A N 1
ATOM 729 C CA . ASP A 1 97 ? -6.511 7.857 28.156 1.00 78.06 97 ASP A CA 1
ATOM 730 C C . ASP A 1 97 ? -6.056 8.639 26.916 1.00 78.06 97 ASP A C 1
ATOM 732 O O . ASP A 1 97 ? -6.254 9.853 26.840 1.00 78.06 97 ASP A O 1
ATOM 736 N N . TYR A 1 98 ? -5.493 7.954 25.916 1.00 75.00 98 TYR A N 1
ATOM 737 C CA . TYR A 1 98 ? -5.127 8.560 24.637 1.00 75.00 98 TYR A CA 1
ATOM 738 C C . TYR A 1 98 ? -6.347 9.133 23.902 1.00 75.00 98 TYR A C 1
ATOM 740 O O . TYR A 1 98 ? -6.310 10.288 23.473 1.00 75.00 98 TYR A O 1
ATOM 748 N N . PHE A 1 99 ? -7.444 8.376 23.794 1.00 75.75 99 PHE A N 1
ATOM 749 C CA . PHE A 1 99 ? -8.662 8.859 23.134 1.00 75.75 99 PHE A CA 1
ATOM 750 C C . PHE A 1 99 ? -9.347 9.993 23.905 1.00 75.75 99 PHE A C 1
ATOM 752 O O . PHE A 1 99 ? -9.809 10.954 23.288 1.00 75.75 99 PHE A O 1
ATOM 759 N N . LEU A 1 100 ? -9.352 9.946 25.239 1.00 82.25 100 LEU A N 1
ATOM 760 C CA . LEU A 1 100 ? -9.856 11.038 26.078 1.00 82.25 100 LEU A CA 1
ATOM 761 C C . LEU A 1 100 ? -8.998 12.304 25.936 1.00 82.25 100 LEU A C 1
ATOM 763 O O . LEU A 1 100 ? -9.535 13.406 25.801 1.00 82.25 100 LEU A O 1
ATOM 767 N N . ALA A 1 101 ? -7.670 12.160 25.909 1.00 83.81 101 ALA A N 1
ATOM 768 C CA . ALA A 1 101 ? -6.755 13.273 25.668 1.00 83.81 101 ALA A CA 1
ATOM 769 C C . ALA A 1 101 ? -6.953 13.873 24.269 1.00 83.81 101 ALA A C 1
ATOM 771 O O . ALA A 1 101 ? -6.937 15.095 24.108 1.00 83.81 101 ALA A O 1
ATOM 772 N N . LEU A 1 102 ? -7.189 13.026 23.266 1.00 80.00 102 LEU A N 1
ATOM 773 C CA . LEU A 1 102 ? -7.479 13.455 21.905 1.00 80.00 102 LEU A CA 1
ATOM 774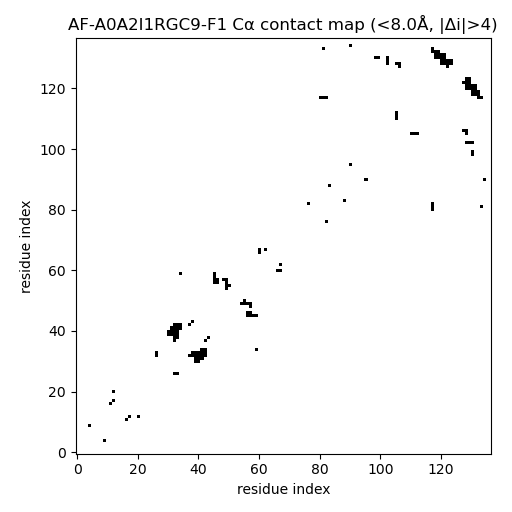 C C . LEU A 1 102 ? -8.810 14.215 21.815 1.00 80.00 102 LEU A C 1
ATOM 776 O O . LEU A 1 102 ? -8.856 15.292 21.220 1.00 80.00 102 LEU A O 1
ATOM 780 N N . GLN A 1 103 ? -9.869 13.700 22.446 1.00 83.31 103 GLN A N 1
ATOM 781 C CA . GLN A 1 103 ? -11.165 14.374 22.547 1.00 83.31 103 GLN A CA 1
ATOM 782 C C . GLN A 1 103 ? -11.019 15.759 23.192 1.00 83.31 103 GLN A C 1
ATOM 784 O O . GLN A 1 103 ? -11.582 16.743 22.709 1.00 83.31 103 GLN A O 1
ATOM 789 N N . GLU A 1 104 ? -10.251 15.865 24.276 1.00 86.50 104 GLU A N 1
ATOM 790 C CA . GLU A 1 104 ? -9.987 17.151 24.925 1.00 86.50 104 GLU A CA 1
ATOM 791 C C . GLU A 1 104 ? -9.169 18.090 24.022 1.00 86.50 104 GLU A C 1
ATOM 793 O O . GLU A 1 104 ? -9.464 19.284 23.948 1.00 86.50 104 GLU A O 1
ATOM 798 N N . GLY A 1 105 ? -8.189 17.560 23.284 1.00 83.81 105 GLY A N 1
ATOM 799 C CA . GLY A 1 105 ? -7.425 18.308 22.283 1.00 83.81 105 GLY A CA 1
ATOM 800 C C . GLY A 1 105 ? -8.316 18.917 21.198 1.00 83.81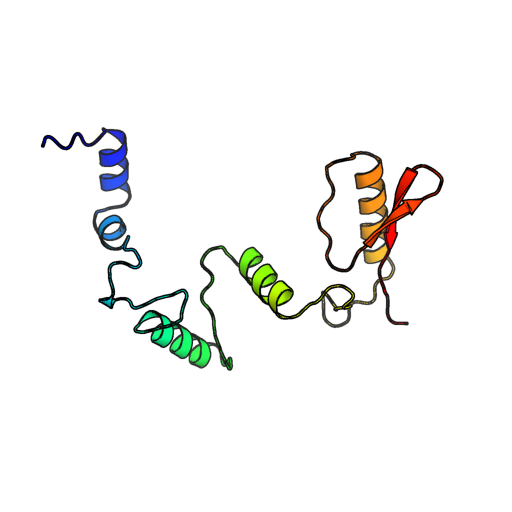 105 GLY A C 1
ATOM 801 O O . GLY A 1 105 ? -8.218 20.113 20.928 1.00 83.81 105 GLY A O 1
ATOM 802 N N . ILE A 1 106 ? -9.242 18.129 20.648 1.00 84.44 106 ILE A N 1
ATOM 803 C CA . ILE A 1 106 ? -10.224 18.570 19.645 1.00 84.44 106 ILE A CA 1
ATOM 804 C C . ILE A 1 106 ? -11.143 19.664 20.196 1.00 84.44 106 ILE A C 1
ATOM 806 O O . ILE A 1 106 ? -11.385 20.667 19.529 1.00 84.44 106 ILE A O 1
ATOM 810 N N . ASN A 1 107 ? -11.640 19.505 21.426 1.00 85.81 107 ASN A N 1
ATOM 811 C CA . ASN A 1 107 ? -12.508 20.508 22.047 1.00 85.81 107 ASN A CA 1
ATOM 812 C C . ASN A 1 107 ? -11.790 21.845 22.292 1.00 85.81 107 ASN A C 1
ATOM 814 O O . ASN A 1 107 ? -12.426 22.898 22.268 1.00 85.81 107 ASN A O 1
ATOM 818 N N . ARG A 1 108 ? -10.471 21.821 22.518 1.00 86.81 108 ARG A N 1
ATOM 819 C CA . ARG A 1 108 ? -9.651 23.035 22.675 1.00 86.81 108 ARG A CA 1
ATOM 820 C C . ARG A 1 108 ? -9.224 23.653 21.351 1.00 86.81 108 ARG A C 1
ATOM 822 O O . ARG A 1 108 ? -9.016 24.863 21.298 1.00 86.81 108 ARG A O 1
ATOM 829 N N . LEU A 1 109 ? -9.073 22.838 20.311 1.00 85.12 109 LEU A N 1
ATOM 830 C CA . LEU A 1 109 ? -8.638 23.250 18.979 1.00 85.12 109 LEU A CA 1
ATOM 831 C C . LEU A 1 109 ? -9.653 22.773 17.925 1.00 85.12 109 LEU A C 1
ATOM 833 O O . LEU A 1 109 ? -9.377 21.820 17.190 1.00 85.12 109 LEU A O 1
ATOM 837 N N . PRO A 1 110 ? -10.826 23.431 17.832 1.00 77.25 110 PRO A N 1
ATOM 838 C CA . PRO A 1 110 ? -11.835 23.085 16.836 1.00 77.25 110 PRO A CA 1
ATOM 839 C C . PRO A 1 110 ? -11.257 23.241 15.422 1.00 77.25 110 PRO A C 1
ATOM 841 O O . PRO A 1 110 ? -10.671 24.282 15.115 1.00 77.25 110 PRO A O 1
ATOM 844 N N . GLY A 1 111 ? -11.416 22.234 14.559 1.00 72.75 111 GLY A N 1
ATOM 845 C CA . GLY A 1 111 ? -10.849 22.221 13.202 1.00 72.75 111 GLY A CA 1
ATOM 846 C C . GLY A 1 111 ? -9.541 21.434 13.037 1.00 72.75 111 GLY A C 1
ATOM 847 O O . GLY A 1 111 ? -9.018 21.370 11.925 1.00 72.75 111 GLY A O 1
ATOM 848 N N . PHE A 1 112 ? -8.997 20.852 14.113 1.00 72.69 112 PHE A N 1
ATOM 849 C CA . PHE A 1 112 ? -7.821 19.971 14.068 1.00 72.69 112 PHE A CA 1
ATOM 850 C C . PHE A 1 112 ? -8.179 18.509 14.379 1.00 72.69 112 PHE A C 1
ATOM 852 O O . PHE A 1 112 ? -7.435 17.803 15.059 1.00 72.69 112 PHE A O 1
ATOM 859 N N . GLU A 1 113 ? -9.350 18.060 13.928 1.00 69.56 113 GLU A N 1
ATOM 860 C CA . GLU A 1 113 ? -9.846 16.711 14.182 1.00 69.56 113 GLU A CA 1
ATOM 861 C C . GLU A 1 113 ? -9.108 15.670 13.328 1.00 69.56 113 GLU A C 1
ATOM 863 O O . GLU A 1 113 ? -9.262 15.671 12.103 1.00 69.56 113 GLU A O 1
ATOM 868 N N . PRO A 1 114 ? -8.329 14.745 13.923 1.00 66.69 114 PRO A N 1
ATOM 869 C CA . PRO A 1 114 ? -7.863 13.589 13.182 1.00 66.69 114 PRO A CA 1
ATOM 870 C C . PRO A 1 114 ? -9.038 12.655 12.896 1.00 66.69 114 PRO A C 1
ATOM 872 O O . PRO A 1 114 ? -9.881 12.385 13.753 1.00 66.69 114 PRO A O 1
ATOM 875 N N . GLU A 1 115 ? -9.067 12.124 11.681 1.00 65.88 115 GLU A N 1
ATOM 876 C CA . GLU A 1 115 ? -9.995 11.066 11.316 1.00 65.88 115 GLU A CA 1
ATOM 877 C C . GLU A 1 115 ? -9.552 9.760 11.990 1.00 65.88 115 GLU A C 1
ATOM 879 O O . GLU A 1 115 ? -8.581 9.123 11.576 1.00 65.88 115 GLU A O 1
ATOM 884 N N . VAL A 1 116 ? -10.253 9.384 13.061 1.00 69.44 116 VAL A N 1
ATOM 885 C CA . VAL A 1 116 ? -10.053 8.119 13.772 1.00 69.44 116 VAL A CA 1
ATOM 886 C C . VAL A 1 116 ? -11.167 7.163 13.368 1.00 69.44 116 VAL A C 1
ATOM 888 O O . VAL A 1 116 ? -12.332 7.368 13.697 1.00 69.44 116 VAL A O 1
ATOM 891 N N . GLN A 1 117 ? -10.809 6.114 12.637 1.00 62.44 117 GLN A N 1
ATOM 892 C CA . GLN A 1 117 ? -11.767 5.122 12.160 1.00 62.44 117 GLN A CA 1
ATOM 893 C C . GLN A 1 117 ? -12.306 4.273 13.325 1.00 62.44 117 GLN A C 1
ATOM 895 O O . GLN A 1 117 ? -11.541 3.866 14.198 1.00 62.44 117 GLN A O 1
ATOM 900 N N . GLY A 1 118 ? -13.617 4.014 13.342 1.00 67.56 118 GLY A N 1
ATOM 901 C CA . GLY A 1 118 ? -14.300 3.309 14.440 1.00 67.56 118 GLY A CA 1
ATOM 902 C C . GLY A 1 118 ? -14.660 4.189 15.647 1.00 67.56 118 GLY A C 1
ATOM 903 O O . GLY A 1 118 ? -15.300 3.699 16.578 1.00 67.56 118 GLY A O 1
ATOM 904 N N . VAL A 1 119 ? -14.294 5.479 15.621 1.00 73.75 119 VAL A N 1
ATOM 905 C CA . VAL A 1 119 ? -14.722 6.487 16.600 1.00 73.75 119 VAL A CA 1
ATOM 906 C C . VAL A 1 119 ? -15.741 7.424 15.958 1.00 73.75 119 VAL A C 1
ATOM 908 O O . VAL A 1 119 ? -15.482 8.052 14.932 1.00 73.75 119 VAL A O 1
ATOM 911 N N . TYR A 1 120 ? -16.900 7.537 16.590 1.00 76.75 120 TYR A N 1
ATOM 912 C CA . TYR A 1 120 ? -17.989 8.415 16.188 1.00 76.75 120 TYR A CA 1
ATOM 913 C C . TYR A 1 120 ? -17.977 9.664 17.063 1.00 76.75 120 TYR A C 1
ATOM 915 O O . TYR A 1 120 ? -17.809 9.578 18.277 1.00 76.75 120 TYR A O 1
ATOM 923 N N . TRP A 1 121 ? -18.156 10.829 16.449 1.00 79.50 121 TRP A N 1
ATOM 924 C CA . TRP A 1 121 ? -18.188 12.103 17.159 1.00 79.50 121 TRP A CA 1
ATOM 925 C C . TRP A 1 121 ? -19.626 12.581 17.292 1.00 79.50 121 TRP A C 1
ATOM 927 O O . TRP A 1 121 ? -20.281 12.840 16.282 1.00 79.50 121 TRP A O 1
ATOM 937 N N . GLU A 1 122 ? -20.094 12.760 18.520 1.00 83.88 122 GLU A N 1
ATOM 938 C CA . GLU A 1 122 ? -21.369 13.429 18.791 1.00 83.88 122 GLU A CA 1
ATOM 939 C C . GLU A 1 122 ? -21.137 14.685 19.628 1.00 83.88 122 GLU A C 1
ATOM 941 O O . GLU A 1 122 ? -20.081 14.862 20.236 1.00 83.88 122 GLU A O 1
ATOM 946 N N . TYR A 1 123 ? -22.116 15.584 19.633 1.00 84.19 123 TYR A N 1
ATOM 947 C CA . TYR A 1 123 ? -22.088 16.773 20.475 1.00 84.19 123 TYR A CA 1
ATOM 948 C C . TYR A 1 123 ? -22.914 16.531 21.734 1.00 84.19 123 TYR A C 1
ATOM 950 O O . TYR A 1 123 ? -24.052 16.072 21.644 1.00 84.19 123 TYR A O 1
ATOM 958 N N . ASP A 1 124 ? -22.355 16.865 22.895 1.00 85.69 124 ASP A N 1
ATOM 959 C CA . ASP A 1 124 ? -23.107 16.882 24.146 1.00 85.69 124 ASP A CA 1
ATOM 960 C C . ASP A 1 124 ? -24.042 18.105 24.230 1.00 85.69 124 ASP A C 1
ATOM 962 O O . ASP A 1 124 ? -23.988 19.035 23.418 1.00 85.69 124 ASP A O 1
ATOM 966 N N . GLU A 1 125 ? -24.889 18.132 25.261 1.00 86.31 125 GLU A N 1
ATOM 967 C CA . GLU A 1 125 ? -25.809 19.245 25.542 1.00 86.31 125 GLU A CA 1
ATOM 968 C C . GLU A 1 125 ? -25.092 20.595 25.771 1.00 86.31 125 GLU A C 1
ATOM 970 O O . GLU A 1 125 ? -25.718 21.651 25.685 1.00 86.31 125 GLU A O 1
ATOM 975 N N . ASN A 1 126 ? -23.778 20.579 26.025 1.00 82.75 126 ASN A N 1
ATOM 976 C CA . ASN A 1 126 ? -22.935 21.755 26.243 1.00 82.75 126 ASN A CA 1
ATOM 977 C C . ASN A 1 126 ? -22.134 22.164 24.991 1.00 82.75 126 ASN A C 1
ATOM 979 O O . ASN A 1 126 ? -21.305 23.076 25.067 1.00 82.75 126 ASN A O 1
ATOM 983 N N . GLY A 1 127 ? -22.348 21.505 23.847 1.00 82.25 127 GLY A N 1
ATOM 984 C CA . GLY A 1 127 ? -21.645 21.775 22.591 1.00 82.25 127 GLY A CA 1
ATOM 985 C C . GLY A 1 127 ? -20.213 21.231 22.523 1.00 82.25 127 GLY A C 1
ATOM 986 O O . GLY A 1 127 ? -19.474 21.598 21.605 1.00 82.25 127 GLY A O 1
ATOM 987 N N . ARG A 1 128 ? -19.799 20.366 23.457 1.00 84.25 128 ARG A N 1
ATOM 988 C CA . ARG A 1 128 ? -18.515 19.651 23.403 1.00 84.25 128 ARG A CA 1
ATOM 989 C C . ARG A 1 128 ? -18.642 18.430 22.502 1.00 84.25 128 ARG A C 1
ATOM 991 O O . ARG A 1 128 ? -19.641 17.720 22.547 1.00 84.25 128 ARG A O 1
ATOM 998 N N . LYS A 1 129 ? -17.598 18.144 21.728 1.00 84.25 129 LYS A N 1
ATOM 999 C CA . LYS A 1 129 ? -17.476 16.891 20.976 1.00 84.25 129 LYS A CA 1
ATOM 1000 C C . LYS A 1 129 ? -17.085 15.752 21.913 1.00 84.25 129 LYS A C 1
ATOM 1002 O O . LYS A 1 129 ? -16.082 15.861 22.623 1.00 84.25 129 LYS A O 1
ATOM 1007 N N . ILE A 1 130 ? -17.838 14.662 21.865 1.00 84.75 130 ILE A N 1
ATOM 1008 C CA . ILE A 1 130 ? -17.610 13.422 22.605 1.00 84.75 130 ILE A CA 1
ATOM 1009 C C . ILE A 1 130 ? -17.334 12.290 21.611 1.00 84.75 130 ILE A C 1
ATOM 1011 O O . ILE A 1 130 ? -18.020 12.166 20.596 1.00 84.75 130 ILE A O 1
ATOM 1015 N N . ALA A 1 131 ? -16.306 11.494 21.902 1.00 81.56 131 ALA A N 1
ATOM 1016 C CA . ALA A 1 131 ? -15.919 10.308 21.153 1.00 81.56 131 ALA A CA 1
ATOM 1017 C C . ALA A 1 131 ? -16.694 9.083 21.656 1.00 81.56 131 ALA A C 1
ATOM 1019 O O . ALA A 1 131 ? -16.641 8.752 22.841 1.00 81.56 131 ALA A O 1
ATOM 1020 N N . TYR A 1 132 ? -17.348 8.372 20.746 1.00 77.94 132 TYR A N 1
ATOM 1021 C CA . TYR A 1 132 ? -18.006 7.093 20.995 1.00 77.94 132 TYR A CA 1
ATOM 1022 C C . TYR A 1 132 ? -17.317 5.993 20.196 1.00 77.94 132 TYR A C 1
ATOM 1024 O O . TYR A 1 132 ? -17.015 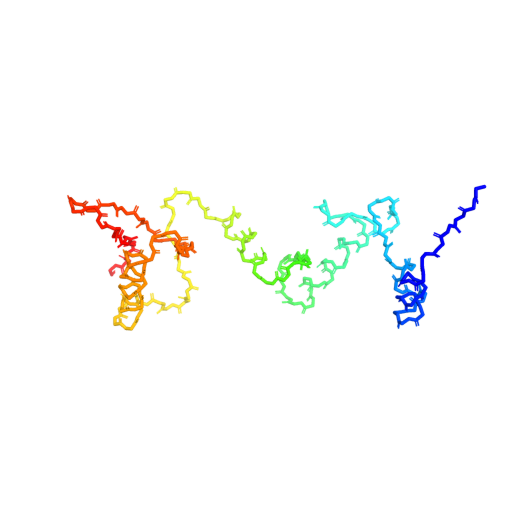6.173 19.021 1.00 77.94 132 TYR A O 1
ATOM 1032 N N . ALA A 1 133 ? -17.101 4.837 20.814 1.00 73.06 133 ALA A N 1
ATOM 1033 C CA . ALA A 1 133 ? -16.597 3.646 20.142 1.00 73.06 133 ALA A CA 1
ATOM 1034 C C . ALA A 1 133 ? -17.294 2.402 20.696 1.00 73.06 133 ALA A C 1
ATOM 1036 O O . ALA A 1 133 ? -17.646 2.346 21.878 1.00 73.06 133 ALA A O 1
ATOM 1037 N N . TYR A 1 134 ? -17.495 1.398 19.846 1.00 64.88 134 TYR A N 1
ATOM 1038 C CA . TYR A 1 134 ? -18.054 0.116 20.261 1.00 64.88 134 TYR A CA 1
ATOM 1039 C C . TYR A 1 134 ? -16.932 -0.803 20.739 1.00 64.88 134 TYR A C 1
ATOM 1041 O O . TYR A 1 134 ? -16.061 -1.181 19.960 1.00 64.88 134 TYR A O 1
ATOM 1049 N N . VAL A 1 135 ? -16.975 -1.185 22.015 1.00 59.00 135 VAL A N 1
ATOM 1050 C CA . VAL A 1 135 ? -16.027 -2.132 22.615 1.00 59.00 135 VAL A CA 1
ATOM 1051 C C . VAL A 1 135 ? -16.762 -3.438 22.910 1.00 59.00 135 VAL A C 1
ATOM 1053 O O . VAL A 1 135 ? -17.820 -3.432 23.545 1.00 59.00 135 VAL A O 1
ATOM 1056 N N . LEU A 1 136 ? -16.223 -4.562 22.432 1.00 51.38 136 LEU A N 1
ATOM 1057 C CA . LEU A 1 136 ? -16.708 -5.890 22.813 1.00 51.38 136 LEU A CA 1
ATOM 1058 C C . LEU A 1 136 ? -16.299 -6.164 24.267 1.00 51.38 136 LEU A C 1
ATOM 1060 O O . LEU A 1 136 ? -15.139 -5.974 24.624 1.00 51.38 136 LEU A O 1
ATOM 1064 N N . LYS A 1 137 ? -17.270 -6.562 25.096 1.00 49.53 137 LYS A N 1
ATOM 1065 C CA . LYS A 1 137 ? -17.067 -6.918 26.508 1.00 49.53 137 LYS A CA 1
ATOM 1066 C C . LYS A 1 137 ? -16.448 -8.298 26.677 1.00 49.53 137 LYS A C 1
ATOM 1068 O O . LYS A 1 137 ? -16.855 -9.206 25.920 1.00 49.53 137 LYS A O 1
#

Nearest PDB structures (foldseek):
  5fkx-assembly1_A  TM=9.475E-01  e=7.623E-03  Escherichia coli K-12
  8qx8-assembly1_F  TM=2.026E-01  e=7.002E-01  Saccharomyces cerevisiae
  7pub-assembly1_Fh  TM=2.032E-01  e=5.299E+00  Trypanosoma brucei brucei

Foldseek 3Di:
DDDDDDPVNVVVCVVVHDVVVVPPDDPVPCQCPDLPVQDDVNVVVQVVVCVVVVHPTGHDDPPDVVVVVVVVCVVPDDPPDADDPDVPDQCDDPNVVVVVVLQVVCQVPPPPRDDDPQWDWDADPVRRTDTDHDGDD

pLDDT: mean 81.82, std 14.09, range [32.84, 98.25]

Mean predicted aligned error: 12.91 Å

InterPro domains:
  IPR000310 Orn/Lys/Arg decarboxylase, major domain [PF01276] (13-83)
  IPR011193 Ornithine/lysine/arginine decarboxylase [PTHR45229] (14-82)
  IP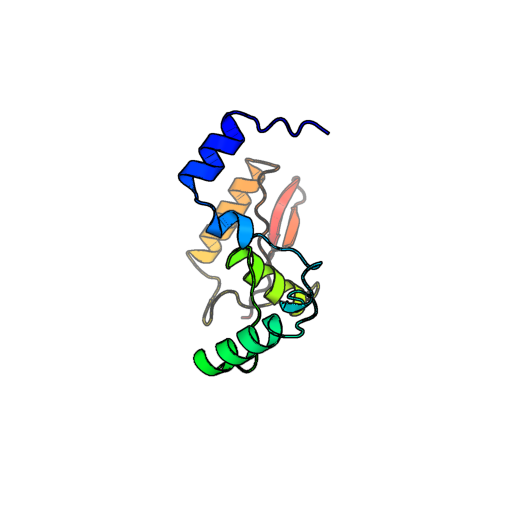R015424 Pyridoxal phosphate-dependent transferase [SSF53383] (14-91)
  IPR036633 Orn/Lys/Arg decarboxylase, C-terminal domain superfamily [SSF55904] (84-137)

Organism: Faucicola osloensis (NCBI:txid34062)

Solvent-accessible surface area (backbone atoms only — not comparable to full-atom values): 8811 Å² total; per-residue (Å²): 135,86,84,80,78,51,75,68,56,54,52,50,44,70,71,69,34,67,68,56,65,72,65,68,73,58,78,86,47,62,86,53,27,34,77,88,83,50,33,58,56,40,30,53,52,26,57,49,48,9,63,76,70,74,39,100,67,48,82,90,63,94,67,48,68,76,46,48,51,51,54,56,45,69,74,72,58,59,96,88,59,84,81,81,94,48,96,86,72,70,88,48,68,71,56,45,51,48,53,52,52,48,37,52,48,31,64,74,40,77,91,66,71,77,90,52,87,71,52,46,78,46,69,48,99,84,71,45,58,43,80,44,66,88,76,90,130

Sequence (137 aa):
MKVVISDGIEYAYLYFGETLFRADSCNADVRLGDLLIHEGPAFEAQAHAAKVFNADKTYFVLNGTSSSNKIAIGALVAHGDVYCIVPGEVWDGAVLDYFLALQEGINRLPGFEPEVQGVYWEYDENGRKIAYAYVLK

Radius of gyration: 23.73 Å; Cα contacts (8 Å, |Δi|>4): 82; chains: 1; bounding box: 48×43×64 Å

Secondary structure (DSSP, 8-state):
------HHHHHHHHHH-HHHHHH---TT-GGG-BTTTTBTHHHHHHHHHHHHTT-S-----SSHHHHHHHHHHHHH--TT----SSTT----THHHHHHHHHHHHHHHSTT-----TTEEEEE-TTS-EEEEE----